Protein AF-A0A973FSJ4-F1 (afdb_monomer)

Radius of gyration: 15.44 Å; Cα contacts (8 Å, |Δi|>4): 49; chains: 1; bounding box: 41×16×33 Å

Mean predicted aligned error: 6.54 Å

Structure (mmCIF, N/CA/C/O backbone):
data_AF-A0A973FSJ4-F1
#
_entry.id   AF-A0A973FSJ4-F1
#
loop_
_atom_site.group_PDB
_atom_site.id
_atom_site.type_symbol
_atom_site.label_atom_id
_atom_site.label_alt_id
_atom_site.label_comp_id
_atom_site.label_asym_id
_atom_site.label_entity_id
_atom_site.label_seq_id
_atom_site.pdbx_PDB_ins_code
_atom_site.Cartn_x
_atom_site.Cartn_y
_atom_site.Cartn_z
_atom_site.occupancy
_atom_site.B_iso_or_equiv
_atom_site.auth_seq_id
_atom_s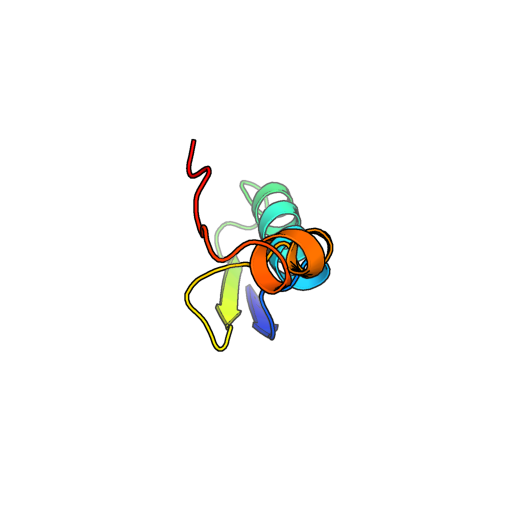ite.auth_comp_id
_atom_site.auth_asym_id
_atom_site.auth_atom_id
_atom_site.pdbx_PDB_model_num
ATOM 1 N N . MET A 1 1 ? -14.967 -1.735 9.049 1.00 91.56 1 MET A N 1
ATOM 2 C CA . MET A 1 1 ? -15.017 -1.205 7.658 1.00 91.56 1 MET A CA 1
ATOM 3 C C . MET A 1 1 ? -13.898 -1.833 6.835 1.00 91.56 1 MET A C 1
ATOM 5 O O . MET A 1 1 ? -12.853 -2.114 7.402 1.00 91.56 1 MET A O 1
ATOM 9 N N . LYS A 1 2 ? -14.082 -2.088 5.534 1.00 95.44 2 LYS A N 1
ATOM 10 C CA . LYS A 1 2 ? -13.013 -2.638 4.678 1.00 95.44 2 LYS A CA 1
ATOM 11 C C . LYS A 1 2 ? -12.510 -1.565 3.725 1.00 95.44 2 LYS A C 1
ATOM 13 O O . LYS A 1 2 ? -13.315 -0.971 3.013 1.00 95.44 2 LYS A O 1
ATOM 18 N N . ILE A 1 3 ? -11.205 -1.331 3.724 1.00 96.50 3 ILE A N 1
ATOM 19 C CA . ILE A 1 3 ? -10.558 -0.306 2.907 1.00 96.50 3 ILE A CA 1
ATOM 20 C C . ILE A 1 3 ? -9.492 -0.997 2.069 1.00 96.50 3 ILE A C 1
ATOM 22 O O . ILE A 1 3 ? -8.585 -1.620 2.616 1.00 96.50 3 ILE A O 1
ATOM 26 N N . VAL A 1 4 ? -9.611 -0.895 0.749 1.00 97.81 4 VAL A N 1
ATOM 27 C CA . VAL A 1 4 ? -8.647 -1.470 -0.191 1.00 97.81 4 VAL A CA 1
ATOM 28 C C . VAL A 1 4 ? -7.914 -0.331 -0.885 1.00 97.81 4 VAL A C 1
ATOM 30 O O . VAL A 1 4 ? -8.544 0.553 -1.462 1.00 97.81 4 VAL A O 1
ATOM 33 N N . ILE A 1 5 ? -6.588 -0.352 -0.809 1.00 97.94 5 ILE A N 1
ATOM 34 C CA . ILE A 1 5 ? -5.696 0.610 -1.453 1.00 97.94 5 ILE A CA 1
ATOM 35 C C . ILE A 1 5 ? -4.979 -0.131 -2.580 1.00 97.94 5 ILE A C 1
ATOM 37 O O . ILE A 1 5 ? -4.326 -1.145 -2.336 1.00 97.94 5 ILE A O 1
ATOM 41 N N . LEU A 1 6 ? -5.124 0.367 -3.808 1.00 97.81 6 LEU A N 1
ATOM 42 C CA . LEU A 1 6 ? -4.489 -0.196 -4.998 1.00 97.81 6 LEU A CA 1
ATOM 43 C C . LEU A 1 6 ? -3.262 0.644 -5.361 1.00 97.81 6 LEU A C 1
ATOM 45 O O . LEU A 1 6 ? -3.384 1.839 -5.635 1.00 97.81 6 LEU A O 1
ATOM 49 N N . GLY A 1 7 ? -2.097 0.006 -5.361 1.00 96.81 7 GLY A N 1
ATOM 50 C CA . GLY A 1 7 ? -0.796 0.627 -5.565 1.00 96.81 7 GLY A CA 1
ATOM 51 C C . GLY A 1 7 ? -0.126 1.016 -4.247 1.00 96.81 7 GLY A C 1
ATOM 52 O O . GLY A 1 7 ? -0.669 1.786 -3.457 1.00 96.81 7 GLY A O 1
ATOM 53 N N . ALA A 1 8 ? 1.096 0.537 -4.039 1.00 96.94 8 ALA A N 1
ATOM 54 C CA . ALA A 1 8 ? 1.976 0.860 -2.918 1.00 96.94 8 ALA A CA 1
ATOM 55 C C . ALA A 1 8 ? 3.099 1.821 -3.335 1.00 96.94 8 ALA A C 1
ATOM 57 O O . ALA A 1 8 ? 4.220 1.737 -2.842 1.00 96.94 8 ALA A O 1
ATOM 58 N N . GLY A 1 9 ? 2.803 2.770 -4.229 1.00 94.94 9 GLY A N 1
ATOM 59 C CA . GLY A 1 9 ? 3.661 3.931 -4.482 1.00 94.94 9 GLY A CA 1
ATOM 60 C C . GLY A 1 9 ? 3.679 4.908 -3.295 1.00 94.94 9 GLY A C 1
ATOM 61 O O . GLY A 1 9 ? 3.146 4.621 -2.222 1.00 94.94 9 GLY A O 1
ATOM 62 N N . TYR A 1 10 ? 4.240 6.106 -3.486 1.00 96.00 10 TYR A N 1
ATOM 63 C CA . TYR A 1 10 ? 4.397 7.097 -2.407 1.00 96.00 10 TYR A CA 1
ATOM 64 C C . TYR A 1 10 ? 3.078 7.422 -1.713 1.00 96.00 10 TYR A C 1
ATOM 66 O O . TYR A 1 10 ? 2.996 7.432 -0.486 1.00 96.00 10 TYR A O 1
ATOM 74 N N . ALA A 1 11 ? 2.035 7.663 -2.509 1.00 96.50 11 ALA A N 1
ATOM 75 C CA . ALA A 1 11 ? 0.719 8.010 -1.999 1.00 96.50 11 ALA A CA 1
ATOM 76 C C . ALA A 1 11 ? 0.049 6.819 -1.305 1.00 96.50 11 ALA A C 1
ATOM 78 O O . ALA A 1 11 ? -0.453 6.972 -0.194 1.00 96.50 11 ALA A O 1
ATOM 79 N N . GLY A 1 12 ? 0.066 5.638 -1.926 1.00 96.81 12 GLY A N 1
ATOM 80 C CA . GLY A 1 12 ? -0.623 4.456 -1.413 1.00 96.81 12 GLY A CA 1
ATOM 81 C C . GLY A 1 12 ? -0.034 3.955 -0.100 1.00 96.81 12 GLY A C 1
ATOM 82 O O . GLY A 1 12 ? -0.760 3.806 0.884 1.00 96.81 12 GLY A O 1
ATOM 83 N N . LEU A 1 13 ? 1.294 3.806 -0.040 1.00 96.75 13 LEU A N 1
ATOM 84 C CA . LEU A 1 13 ? 1.981 3.378 1.176 1.00 96.75 13 LEU A CA 1
ATOM 85 C C . LEU A 1 13 ? 1.835 4.413 2.302 1.00 96.75 13 LEU A C 1
ATOM 87 O O . LEU A 1 13 ? 1.514 4.054 3.437 1.00 96.75 13 LEU A O 1
ATOM 91 N N . ARG A 1 14 ? 2.005 5.711 2.002 1.00 97.00 14 ARG A N 1
ATOM 92 C CA . ARG A 1 14 ? 1.822 6.778 3.001 1.00 97.00 14 ARG A CA 1
ATOM 93 C C . ARG A 1 14 ? 0.389 6.816 3.526 1.00 97.00 14 ARG A C 1
ATOM 95 O O . ARG A 1 14 ? 0.197 6.949 4.733 1.00 97.00 14 ARG A O 1
ATOM 102 N N . THR A 1 15 ? -0.595 6.695 2.639 1.00 97.62 15 THR A N 1
ATOM 103 C CA . THR A 1 15 ? -2.016 6.668 3.007 1.00 97.62 15 THR A CA 1
ATOM 104 C C . THR A 1 15 ? -2.310 5.483 3.911 1.00 97.62 15 THR A C 1
ATOM 106 O O . THR A 1 15 ? -2.900 5.684 4.966 1.00 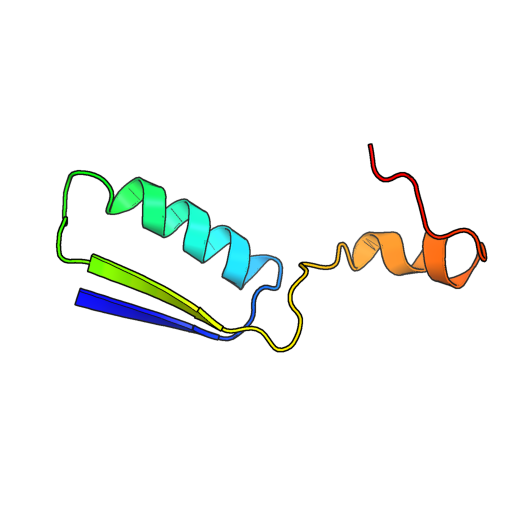97.62 15 THR A O 1
ATOM 109 N N . ALA A 1 16 ? -1.839 4.283 3.561 1.00 97.00 16 ALA A N 1
ATOM 110 C CA . ALA A 1 16 ? -2.032 3.087 4.376 1.00 97.00 16 ALA A CA 1
ATOM 111 C C . ALA A 1 16 ? -1.478 3.273 5.798 1.00 97.00 16 ALA A C 1
ATOM 113 O O . ALA A 1 16 ? -2.197 3.045 6.768 1.00 97.00 16 ALA A O 1
ATOM 114 N N . LEU A 1 17 ? -0.239 3.764 5.928 1.00 96.31 17 LEU A N 1
ATOM 115 C CA . LEU A 1 17 ? 0.414 3.986 7.225 1.00 96.31 17 LEU A CA 1
ATOM 116 C C . LEU A 1 17 ? -0.270 5.070 8.066 1.00 96.31 17 LEU A C 1
ATOM 118 O O . LEU A 1 17 ? -0.391 4.933 9.282 1.00 96.31 17 LEU A O 1
ATOM 122 N N . ASN A 1 18 ? -0.697 6.165 7.439 1.00 96.38 18 ASN A N 1
ATOM 123 C CA . ASN A 1 18 ? -1.390 7.239 8.146 1.00 96.38 18 ASN A CA 1
ATOM 124 C C . ASN A 1 18 ? -2.784 6.795 8.591 1.00 96.38 18 ASN A C 1
ATOM 126 O O . ASN A 1 18 ? -3.190 7.069 9.718 1.00 96.38 18 ASN A O 1
ATOM 130 N N . LEU A 1 19 ? -3.500 6.092 7.715 1.00 95.38 19 LEU A N 1
ATOM 131 C CA . LEU A 1 19 ? -4.836 5.590 7.989 1.00 95.38 19 LEU A CA 1
ATOM 132 C C . LEU A 1 19 ? -4.817 4.564 9.118 1.00 95.38 19 LEU A C 1
ATOM 134 O O . LEU A 1 19 ? -5.644 4.653 10.016 1.00 95.38 19 LEU A O 1
ATOM 138 N N . GLU A 1 20 ? -3.836 3.662 9.113 1.00 94.69 20 GLU A N 1
ATOM 139 C CA . GLU A 1 20 ? -3.601 2.693 10.182 1.00 94.69 20 GLU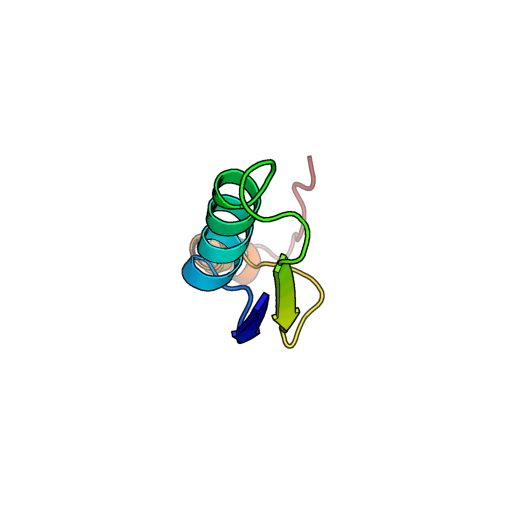 A CA 1
ATOM 140 C C . GLU A 1 20 ? -3.489 3.393 11.545 1.00 94.69 20 GLU A C 1
ATOM 142 O O . GLU A 1 20 ? -4.243 3.073 12.462 1.00 94.69 20 GLU A O 1
ATOM 147 N N . LYS A 1 21 ? -2.646 4.427 11.655 1.00 94.00 21 LYS A N 1
ATOM 148 C CA . LYS A 1 21 ? -2.488 5.204 12.895 1.00 94.00 21 LYS A CA 1
ATOM 149 C C . LYS A 1 21 ? -3.770 5.903 13.342 1.00 94.00 21 LYS A C 1
ATOM 151 O O . LYS A 1 21 ? -4.006 5.998 14.541 1.00 94.00 21 LYS A O 1
ATOM 156 N N . LEU A 1 22 ? -4.565 6.412 12.401 1.00 92.81 22 LEU A N 1
ATOM 157 C CA . LEU A 1 22 ? -5.816 7.112 12.704 1.00 92.81 22 LEU A CA 1
ATOM 158 C C . LEU A 1 22 ? -6.893 6.160 13.225 1.00 92.81 22 LEU A C 1
ATOM 160 O O . LEU A 1 22 ? -7.611 6.497 14.162 1.00 92.81 22 LEU A O 1
ATOM 164 N N . VAL A 1 23 ? -7.021 4.978 12.619 1.00 93.38 23 VAL A N 1
ATOM 165 C CA . VAL A 1 23 ? -8.073 4.022 12.998 1.00 93.38 23 VAL A CA 1
ATOM 166 C C . VAL A 1 23 ? -7.690 3.185 14.216 1.00 93.38 23 VAL A C 1
ATOM 168 O O . VAL A 1 23 ? -8.578 2.698 14.924 1.00 93.38 23 VAL A O 1
ATOM 171 N N . ARG A 1 24 ? -6.386 3.052 14.501 1.00 85.69 24 ARG A N 1
ATOM 172 C CA . ARG A 1 24 ? -5.855 2.338 15.666 1.00 85.69 24 ARG A CA 1
ATOM 173 C C . ARG A 1 24 ? -6.428 2.930 16.961 1.00 85.69 24 ARG A C 1
ATOM 175 O O . ARG A 1 24 ? -6.093 4.036 17.364 1.00 85.69 24 ARG A O 1
ATOM 182 N N . GLY A 1 25 ? -7.298 2.165 17.621 1.00 81.81 25 GLY A N 1
ATOM 183 C CA . GLY A 1 25 ? -7.920 2.514 18.906 1.00 81.81 25 GLY A CA 1
ATOM 184 C C . GLY A 1 25 ? -9.285 3.203 18.814 1.00 81.81 25 GLY A C 1
ATOM 185 O O . GLY A 1 25 ? -10.013 3.203 19.801 1.00 81.81 25 GLY A O 1
ATOM 186 N N . GLN A 1 26 ? -9.670 3.733 17.649 1.00 86.81 26 GLN A N 1
ATOM 187 C CA . GLN A 1 26 ? -11.000 4.326 17.441 1.00 86.81 26 GLN A CA 1
ATOM 188 C C . GLN A 1 26 ? -11.961 3.376 16.722 1.00 86.81 26 GLN A C 1
ATOM 190 O O . GLN A 1 26 ? -13.160 3.391 16.986 1.00 86.81 26 GLN A O 1
ATOM 195 N N . GLN A 1 27 ? -11.449 2.564 15.793 1.00 87.31 27 GLN A N 1
ATOM 196 C CA . GLN A 1 27 ? -12.255 1.688 14.940 1.00 87.31 27 GLN A CA 1
ATOM 197 C C . GLN A 1 27 ? -11.576 0.313 14.807 1.00 87.31 27 GLN A C 1
ATOM 199 O O . GLN A 1 27 ? -10.937 0.046 13.786 1.00 87.31 27 GLN A O 1
ATOM 204 N N . PRO A 1 28 ? -11.682 -0.559 15.830 1.00 82.00 28 PRO A N 1
ATOM 205 C CA . PRO A 1 28 ? -10.975 -1.845 15.871 1.00 82.00 28 PRO A CA 1
ATOM 206 C C . PRO A 1 28 ? -11.406 -2.817 14.762 1.00 82.00 28 PRO A C 1
ATOM 208 O O . PRO A 1 28 ? -10.604 -3.634 14.322 1.00 82.00 28 PRO A O 1
ATOM 211 N N . ASP A 1 29 ? -12.629 -2.681 14.244 1.00 91.50 29 ASP A N 1
ATOM 212 C CA . ASP A 1 29 ? -13.175 -3.538 13.181 1.00 91.50 29 ASP A CA 1
ATOM 213 C C . ASP A 1 29 ? -12.832 -3.045 11.761 1.00 91.50 29 ASP A C 1
ATOM 215 O O . ASP A 1 29 ? -13.491 -3.404 10.772 1.00 91.50 29 ASP A O 1
ATOM 219 N N . THR A 1 30 ? -11.847 -2.154 11.629 1.00 94.19 30 THR A N 1
ATOM 220 C CA . THR A 1 30 ? -11.385 -1.658 10.330 1.00 94.19 30 THR A CA 1
ATOM 221 C C . THR A 1 30 ? -10.219 -2.485 9.808 1.00 94.19 30 THR A C 1
ATOM 223 O O . THR A 1 30 ? -9.177 -2.602 10.441 1.00 94.19 30 THR A O 1
ATOM 226 N N . THR A 1 31 ? -10.386 -3.033 8.605 1.00 95.38 31 THR A N 1
ATOM 227 C CA . THR A 1 31 ? -9.347 -3.772 7.886 1.00 95.38 31 THR A CA 1
ATOM 228 C C . THR A 1 31 ? -8.865 -2.936 6.711 1.00 95.38 31 THR A C 1
ATOM 230 O O . THR A 1 31 ? -9.664 -2.542 5.857 1.00 95.38 31 THR A O 1
ATOM 233 N N . ILE A 1 32 ? -7.558 -2.686 6.665 1.00 96.38 32 ILE A N 1
ATOM 234 C CA . ILE A 1 32 ? -6.887 -1.987 5.568 1.00 96.38 32 ILE A CA 1
ATOM 235 C C . ILE A 1 32 ? -6.088 -3.025 4.781 1.00 96.38 32 ILE A C 1
ATOM 237 O O . ILE A 1 32 ? -5.253 -3.727 5.349 1.00 96.38 32 ILE A O 1
ATOM 241 N N . THR A 1 33 ? -6.339 -3.127 3.480 1.00 97.31 33 THR A N 1
ATOM 242 C CA . THR A 1 33 ? -5.619 -4.023 2.570 1.00 97.31 33 THR A CA 1
ATOM 243 C C . THR A 1 33 ? -4.909 -3.190 1.514 1.00 97.31 33 THR A C 1
ATOM 245 O O . THR A 1 33 ? -5.556 -2.473 0.755 1.00 97.31 33 THR A O 1
ATOM 248 N N . LEU A 1 34 ? -3.583 -3.286 1.468 1.00 97.44 34 LEU A N 1
ATOM 249 C CA . LEU A 1 34 ? -2.751 -2.668 0.440 1.00 97.44 34 LEU A CA 1
ATOM 250 C C . LEU A 1 34 ? -2.384 -3.733 -0.593 1.00 97.44 34 LEU A C 1
ATOM 252 O O . LEU A 1 34 ? -1.817 -4.764 -0.234 1.00 97.44 34 LEU A O 1
ATOM 256 N N . VAL A 1 35 ? -2.727 -3.491 -1.853 1.00 97.44 35 VAL A N 1
ATOM 257 C CA . VAL A 1 35 ? -2.427 -4.390 -2.971 1.00 97.44 35 VAL A CA 1
ATOM 258 C C . VAL A 1 35 ? -1.463 -3.679 -3.902 1.00 97.44 35 VAL A C 1
ATOM 260 O O . VAL A 1 35 ? -1.771 -2.597 -4.395 1.00 97.44 35 VAL A O 1
ATOM 263 N N . ASP A 1 36 ? -0.321 -4.298 -4.162 1.00 97.38 36 A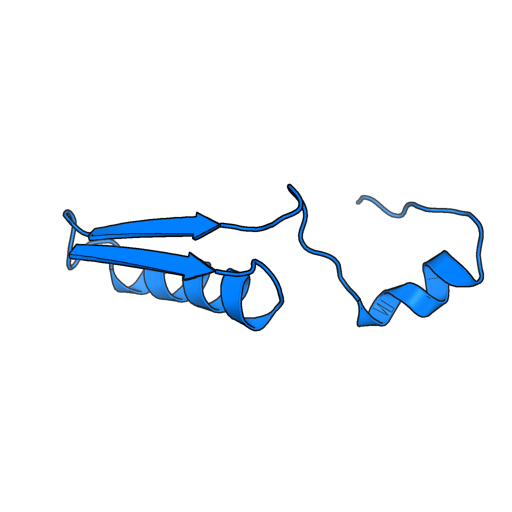SP A N 1
ATOM 264 C CA . ASP A 1 36 ? 0.647 -3.823 -5.143 1.00 97.38 36 ASP A CA 1
ATOM 265 C C . ASP A 1 36 ? 1.138 -4.976 -6.014 1.00 97.38 36 ASP A C 1
ATOM 267 O O . ASP A 1 36 ? 1.017 -6.145 -5.643 1.00 97.38 36 ASP A O 1
ATOM 271 N N . GLN A 1 37 ? 1.666 -4.636 -7.187 1.00 96.69 37 GLN A N 1
ATOM 272 C CA . GLN A 1 37 ? 2.226 -5.610 -8.112 1.00 96.69 37 GLN A CA 1
ATOM 273 C C . GLN A 1 37 ? 3.525 -6.227 -7.574 1.00 96.69 37 GLN A C 1
ATOM 275 O O . GLN A 1 37 ? 3.798 -7.393 -7.860 1.00 96.69 37 GLN A O 1
ATOM 280 N N . ASN A 1 38 ? 4.315 -5.470 -6.806 1.00 94.44 38 ASN A N 1
ATOM 281 C CA . ASN A 1 38 ? 5.614 -5.902 -6.306 1.00 94.44 38 ASN A CA 1
ATOM 282 C C . ASN A 1 38 ? 5.651 -5.902 -4.767 1.00 94.44 38 ASN A C 1
ATOM 284 O O . ASN A 1 38 ? 5.031 -5.054 -4.127 1.00 94.44 38 ASN A O 1
ATOM 288 N N . PRO A 1 39 ? 6.427 -6.800 -4.130 1.00 94.25 39 PRO A N 1
ATOM 289 C CA . PRO A 1 39 ? 6.551 -6.857 -2.672 1.00 94.25 39 PRO A CA 1
ATOM 290 C C . PRO A 1 39 ? 7.497 -5.779 -2.099 1.00 94.25 39 PRO A C 1
ATOM 292 O O . PRO A 1 39 ? 8.010 -5.936 -0.993 1.00 94.25 39 PRO A O 1
ATOM 295 N N . TYR A 1 40 ? 7.765 -4.702 -2.843 1.00 93.19 40 TYR A N 1
ATOM 296 C CA . TYR A 1 40 ? 8.656 -3.614 -2.448 1.00 93.19 40 TYR A CA 1
ATOM 297 C C . TYR A 1 40 ? 8.100 -2.257 -2.886 1.00 93.19 40 TYR A C 1
ATOM 299 O O . TYR A 1 40 ? 7.424 -2.138 -3.904 1.00 93.19 40 TYR A O 1
ATOM 307 N N . HIS A 1 41 ? 8.435 -1.215 -2.126 1.00 93.44 41 HIS A N 1
ATOM 308 C CA . HIS A 1 41 ? 8.207 0.169 -2.525 1.00 93.44 41 HIS A CA 1
ATOM 309 C C . HIS A 1 41 ? 9.503 0.746 -3.093 1.00 93.44 41 HIS A C 1
ATOM 311 O O . HIS A 1 41 ? 10.533 0.735 -2.419 1.00 93.44 41 HIS A O 1
ATOM 317 N N . GLN A 1 42 ? 9.457 1.253 -4.321 1.00 91.12 42 GLN A N 1
ATOM 318 C CA . GLN A 1 42 ? 10.635 1.799 -4.981 1.00 91.12 42 GLN A CA 1
ATOM 319 C C . GLN A 1 42 ? 10.764 3.302 -4.740 1.00 91.12 42 GLN A C 1
ATOM 321 O O . GLN A 1 42 ? 9.839 4.076 -4.993 1.00 91.12 42 GLN A O 1
ATOM 326 N N . LEU A 1 43 ? 11.964 3.718 -4.342 1.00 92.25 43 LEU A N 1
ATOM 327 C CA . LEU A 1 43 ? 12.366 5.117 -4.317 1.00 92.25 43 LEU A CA 1
ATOM 328 C C . LEU A 1 43 ? 12.691 5.592 -5.739 1.00 92.25 43 LEU A C 1
ATOM 330 O O . LE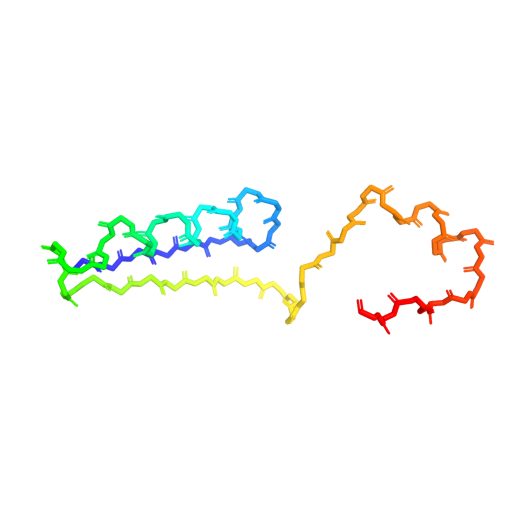U A 1 43 ? 13.854 5.710 -6.111 1.00 92.25 43 LEU A O 1
ATOM 334 N N . ILE A 1 44 ? 11.664 5.834 -6.557 1.00 90.50 44 ILE A N 1
ATOM 335 C CA . ILE A 1 44 ? 11.839 6.105 -7.994 1.00 90.50 44 ILE A CA 1
ATOM 336 C C . ILE A 1 44 ? 12.693 7.346 -8.278 1.00 90.50 44 ILE A C 1
ATOM 338 O O . ILE A 1 44 ? 13.345 7.403 -9.316 1.00 90.50 44 ILE A O 1
ATOM 342 N N . GLN A 1 45 ? 12.751 8.315 -7.355 1.00 91.00 45 GLN A N 1
ATOM 343 C CA . GLN A 1 45 ? 13.639 9.467 -7.534 1.00 91.00 45 GLN A CA 1
ATOM 344 C C . GLN A 1 45 ? 15.124 9.078 -7.545 1.00 91.00 45 GLN A C 1
ATOM 346 O O . GLN A 1 45 ? 15.898 9.752 -8.209 1.00 91.00 45 GLN A O 1
ATOM 351 N N . GLU A 1 46 ? 15.511 7.973 -6.903 1.00 89.19 46 GLU A N 1
ATOM 352 C CA . GLU A 1 46 ? 16.891 7.463 -6.881 1.00 89.19 46 GLU A CA 1
ATOM 353 C C . GLU A 1 46 ? 17.191 6.510 -8.047 1.00 89.19 46 GLU A C 1
ATOM 355 O O . GLU A 1 46 ? 18.311 6.027 -8.182 1.00 89.19 46 GLU A O 1
ATOM 360 N N . LEU A 1 47 ? 16.214 6.243 -8.922 1.00 89.44 47 LEU A N 1
ATOM 361 C CA . LEU A 1 47 ? 16.377 5.297 -10.029 1.00 89.44 47 LEU A CA 1
ATOM 362 C C . LEU A 1 47 ? 17.497 5.709 -10.990 1.00 89.4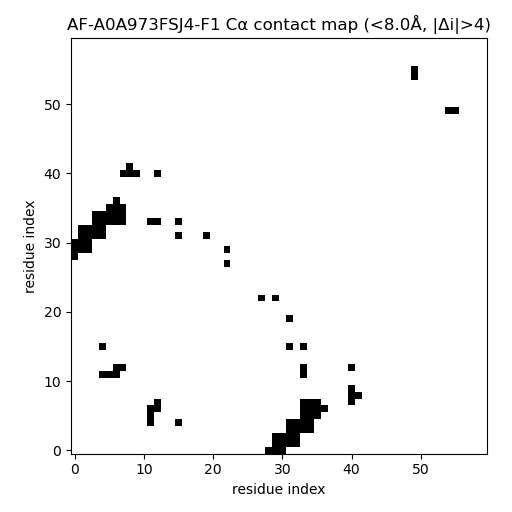4 47 LEU A C 1
ATOM 364 O O . LEU A 1 47 ? 18.127 4.856 -11.597 1.00 89.44 47 LEU A O 1
ATOM 368 N N . HIS A 1 48 ? 17.763 7.008 -11.136 1.00 87.31 48 HIS A N 1
ATOM 369 C CA . HIS A 1 48 ? 18.855 7.475 -11.983 1.00 87.31 48 HIS A CA 1
ATOM 370 C C . HIS A 1 48 ? 20.222 7.016 -11.461 1.00 87.31 48 HIS A C 1
ATOM 372 O O . HIS A 1 48 ? 21.065 6.665 -12.275 1.00 87.31 48 HIS A O 1
ATOM 378 N N . HIS A 1 49 ? 20.421 6.934 -10.140 1.00 85.06 49 HIS A N 1
ATOM 379 C CA . HIS A 1 49 ? 21.658 6.413 -9.562 1.00 85.06 49 HIS A CA 1
ATOM 380 C C . HIS A 1 49 ? 21.849 4.929 -9.901 1.00 85.06 49 HIS A C 1
ATOM 382 O O . HIS A 1 49 ? 22.894 4.571 -10.439 1.00 85.06 49 HIS A O 1
ATOM 388 N N . THR A 1 50 ? 20.827 4.092 -9.687 1.00 84.62 50 THR A N 1
ATOM 389 C CA . THR A 1 50 ? 20.899 2.644 -9.978 1.00 84.62 50 THR A CA 1
ATOM 390 C C . THR A 1 50 ? 20.889 2.325 -11.473 1.00 84.62 50 THR A C 1
ATOM 392 O O . THR A 1 50 ? 21.412 1.303 -11.902 1.00 84.62 50 THR A O 1
ATOM 395 N N . ALA A 1 51 ? 20.318 3.202 -12.301 1.00 85.19 51 ALA A N 1
ATOM 396 C CA . ALA A 1 51 ? 20.348 3.054 -13.752 1.00 85.19 51 ALA A CA 1
ATOM 397 C C . ALA A 1 51 ? 21.716 3.414 -14.355 1.00 85.19 51 ALA A C 1
ATOM 399 O O . ALA A 1 51 ? 22.058 2.903 -15.422 1.00 8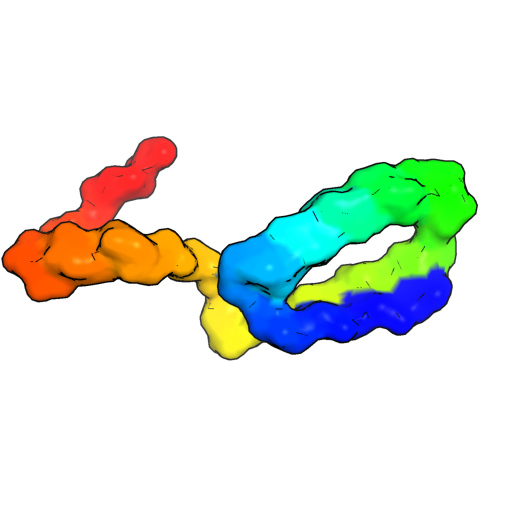5.19 51 ALA A O 1
ATOM 400 N N . THR A 1 52 ? 22.480 4.307 -13.713 1.00 83.19 52 THR A N 1
ATOM 401 C CA . THR A 1 52 ? 23.807 4.730 -14.196 1.00 83.19 52 THR A CA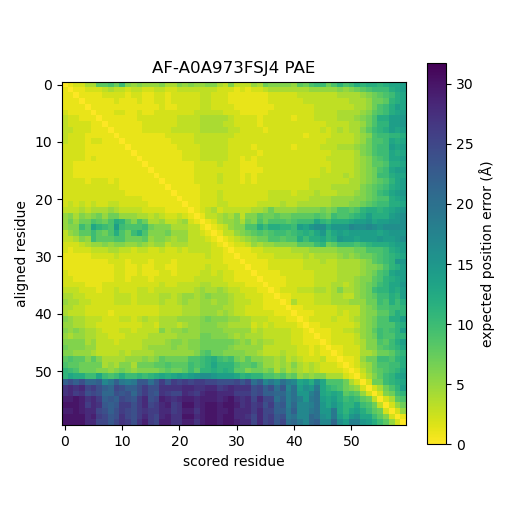 1
ATOM 402 C C . THR A 1 52 ? 24.962 3.954 -13.578 1.00 83.19 52 THR A C 1
ATOM 404 O O . THR A 1 52 ? 25.966 3.736 -14.253 1.00 83.19 52 THR A O 1
ATOM 407 N N . ASP A 1 53 ? 24.837 3.550 -12.316 1.00 64.62 53 ASP A N 1
ATOM 408 C CA . ASP A 1 53 ? 25.852 2.799 -11.588 1.00 64.62 53 ASP A CA 1
ATOM 409 C C . ASP A 1 53 ? 25.325 1.376 -11.382 1.00 64.62 53 ASP A C 1
ATOM 411 O O . ASP A 1 53 ? 24.295 1.172 -10.747 1.00 64.62 53 ASP A O 1
ATOM 415 N N . GLY A 1 54 ? 26.003 0.375 -11.947 1.00 59.62 54 GLY A N 1
ATOM 416 C CA . GLY A 1 54 ? 25.571 -1.030 -11.919 1.00 59.62 54 GLY A CA 1
ATOM 417 C C . GLY A 1 54 ? 25.648 -1.696 -10.538 1.00 59.62 54 GLY A C 1
ATOM 418 O O . GLY A 1 54 ? 25.687 -2.923 -10.456 1.00 59.62 54 GLY A O 1
ATOM 419 N N . SER A 1 55 ? 25.728 -0.913 -9.462 1.00 55.91 55 SER A N 1
ATOM 420 C CA . SER A 1 55 ? 25.792 -1.379 -8.084 1.00 55.91 55 SER A CA 1
ATOM 421 C C . SER A 1 55 ? 24.498 -1.042 -7.338 1.00 55.91 55 SER A C 1
ATOM 423 O O . SER A 1 55 ? 24.373 -0.054 -6.618 1.00 55.91 55 SER A O 1
ATOM 425 N N . ASP A 1 56 ? 23.516 -1.933 -7.468 1.00 62.78 56 ASP A N 1
ATOM 426 C CA . ASP A 1 56 ? 22.425 -2.023 -6.503 1.00 62.78 56 ASP A CA 1
ATOM 427 C C . ASP A 1 56 ? 23.009 -2.445 -5.143 1.00 62.78 56 ASP A C 1
ATOM 429 O O . ASP A 1 56 ? 23.335 -3.614 -4.941 1.00 62.78 56 ASP A O 1
ATOM 433 N N . SER A 1 57 ? 23.183 -1.488 -4.222 1.00 55.12 57 SER A N 1
ATOM 434 C CA . SER A 1 57 ? 22.906 -1.618 -2.778 1.00 55.12 57 SER A CA 1
ATOM 435 C C . SER A 1 57 ? 23.703 -0.613 -1.935 1.00 55.12 57 SER A C 1
ATOM 437 O O . SER A 1 57 ? 24.903 -0.755 -1.701 1.00 55.12 57 SER A O 1
ATOM 439 N N . LYS A 1 58 ? 22.980 0.319 -1.312 1.00 48.66 58 LYS A N 1
ATOM 440 C CA . LYS A 1 58 ? 23.161 0.573 0.122 1.00 48.66 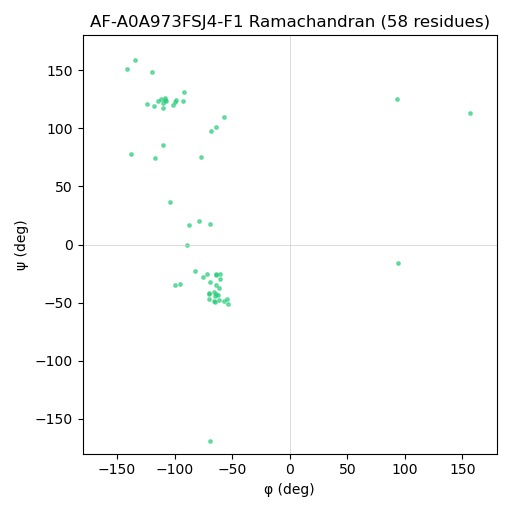58 LYS A CA 1
ATOM 441 C C . LYS A 1 58 ? 21.852 0.234 0.826 1.00 48.66 58 LYS A C 1
ATOM 443 O O . LYS A 1 58 ? 21.085 1.108 1.213 1.00 48.66 58 LYS A O 1
ATOM 448 N N . ALA A 1 59 ? 21.589 -1.063 0.950 1.00 46.28 59 ALA A N 1
ATOM 449 C CA . ALA A 1 59 ? 20.757 -1.565 2.030 1.00 46.28 59 ALA A CA 1
ATOM 450 C C . ALA A 1 59 ? 21.534 -1.362 3.342 1.00 46.28 59 ALA A C 1
ATOM 452 O O . ALA A 1 59 ? 22.442 -2.131 3.662 1.00 46.28 59 ALA A O 1
ATOM 453 N N . ALA A 1 60 ? 21.215 -0.281 4.049 1.00 34.62 60 ALA A N 1
ATOM 454 C CA . ALA A 1 60 ? 21.520 -0.068 5.458 1.00 34.62 60 ALA A CA 1
ATOM 455 C C . ALA A 1 60 ? 20.276 0.528 6.119 1.00 34.62 60 ALA A C 1
ATOM 457 O O . ALA A 1 60 ? 19.699 1.464 5.518 1.00 34.62 60 ALA A O 1
#

Foldseek 3Di:
DEAEFEACEPCRVVCQVVVCVVCVPPPPPYDYHYDYPDPDYDPVVCVVVVVVDVDPDPPD

Sequence (60 aa):
MKIVILGAGYAGLRTALNLEKLVRGQQPDTTITLVDQNPYHQLIQELHHTATDGSDSKAA

Solvent-accessible surface area (backbone atoms only — not comparable to full-atom values): 3887 Å² total; per-residue (Å²): 84,84,44,79,40,82,40,47,52,77,66,38,44,51,49,53,57,53,48,50,62,65,34,61,90,77,42,85,70,51,47,80,44,81,46,54,97,57,103,65,71,78,68,66,87,53,43,64,56,52,73,72,39,93,66,88,72,85,89,123

Secondary structure (DSSP, 8-state):
-EEEEE--SHHHHHHHHHHHHHHTTT-TT-EEEEE-SSSS---GGGHHHHHHSS------

pLDDT: mean 87.76, std 14.53, range [34.62, 97.94]